Protein AF-A0AAW1FVT4-F1 (afdb_monomer_lite)

pLDDT: mean 78.44, std 21.9, range [33.69, 98.81]

Foldseek 3Di:
DVVVVVVVVVVVVPPPDPPDPPVNVVVVVVVVVVVVVVVVVVVVCDDDDDDDDDDDDDDDDDDPVVVVVVVVVVVVVVVVVVVVVVVVVVVVVVVVVVVVVVVVVVVVVVVVVVVVVVVVVVVVVVVVVVVVVVVVVVVVVVVVVVVVVVVPPDPPDDDDDDDDDDDDD

Sequence (169 aa):
MEETVRTLLQNQDSLEGPKVDPLDLMKAYKDKLLEEMWKQQDSLEGPTATAEMPASPEAGGGSDENSKDSNPLLERLRALEAENSALSMENDNQRKQYEHCLDEVANQVVQALLTQKDLKEECVKLRTRVFDLEQQNRILSVLFQQRVKMSTVPVSQVGTHGTMDANMH

Organism: Zoarces viviparus (NCBI:txid48416)

Secondary structure (DSSP, 8-state):
-HHHHHHHHHTTTT-------HHHHHHHHHHHHHHHHHHHHHTT-------------------SHHHHHHHHHHHHHHHHHHHHHHHHHHHHHHHHHHHHHHHHHHHHHHHHHHHHHHHHHHHHHHHHHHHHHHHHHHHHHHHHHHHHHHHTS----------------

InterPro domains:
  IPR026163 Nck-associated protein 5-like [PTHR21740] (1-160)

Structure (mmCIF, N/CA/C/O backbone):
data_AF-A0AAW1FVT4-F1
#
_entry.id   AF-A0AAW1FVT4-F1
#
loop_
_atom_site.group_PDB
_atom_site.id
_atom_site.type_symbol
_atom_site.label_atom_id
_atom_site.label_alt_id
_atom_site.label_comp_id
_atom_site.label_asym_id
_atom_site.label_entity_id
_atom_site.label_seq_id
_atom_site.pdbx_PDB_ins_code
_atom_site.Cartn_x
_atom_site.Cartn_y
_atom_site.Cartn_z
_atom_site.occupancy
_atom_site.B_iso_or_equiv
_atom_site.auth_seq_id
_atom_site.auth_comp_id
_atom_site.auth_asym_id
_atom_site.auth_atom_id
_atom_site.pdbx_PDB_model_num
ATOM 1 N N . MET A 1 1 ? -5.230 2.908 -21.051 1.00 60.31 1 MET A N 1
ATOM 2 C CA . MET A 1 1 ? -4.747 1.644 -20.450 1.00 60.31 1 MET A CA 1
ATOM 3 C C . MET A 1 1 ? -5.748 0.517 -20.678 1.00 60.31 1 MET A C 1
ATOM 5 O O . MET A 1 1 ? -5.362 -0.505 -21.223 1.00 60.31 1 MET A O 1
ATOM 9 N N . GLU A 1 2 ? -7.034 0.716 -20.370 1.00 74.44 2 GLU A N 1
ATOM 10 C CA . GLU A 1 2 ? -8.073 -0.309 -20.578 1.00 74.44 2 GLU A CA 1
ATOM 11 C C . GLU A 1 2 ? -8.301 -0.699 -22.047 1.00 74.44 2 GLU A C 1
ATOM 13 O O . GLU A 1 2 ? -8.483 -1.877 -22.339 1.00 74.44 2 GLU A O 1
ATOM 18 N N . GLU A 1 3 ? -8.245 0.251 -22.987 1.00 76.25 3 GLU A N 1
ATOM 19 C CA . GLU A 1 3 ? -8.390 -0.055 -24.421 1.00 76.25 3 GLU A CA 1
ATOM 20 C C . GLU A 1 3 ? -7.237 -0.903 -24.963 1.00 76.25 3 GLU A C 1
ATOM 22 O O . GLU A 1 3 ? -7.471 -1.855 -25.699 1.00 76.25 3 GLU A O 1
ATOM 27 N N . THR A 1 4 ? -6.000 -0.628 -24.543 1.00 81.44 4 THR A N 1
ATOM 28 C CA . THR A 1 4 ? -4.817 -1.405 -24.945 1.00 81.44 4 THR A CA 1
ATOM 29 C C . THR A 1 4 ? -4.920 -2.858 -24.482 1.00 81.44 4 THR A C 1
ATOM 31 O O . THR A 1 4 ? -4.624 -3.773 -25.246 1.00 81.44 4 THR A O 1
ATOM 34 N N . VAL A 1 5 ? -5.396 -3.077 -23.251 1.00 77.50 5 VAL A N 1
ATOM 35 C CA . VAL A 1 5 ? -5.628 -4.420 -22.695 1.00 77.50 5 VAL A CA 1
ATOM 36 C C . VAL A 1 5 ? -6.742 -5.141 -23.455 1.00 77.50 5 VAL A C 1
ATOM 38 O O . VAL A 1 5 ? -6.604 -6.322 -23.765 1.00 77.50 5 VAL A O 1
ATOM 41 N N . ARG A 1 6 ? -7.816 -4.431 -23.824 1.00 84.00 6 ARG A N 1
ATOM 42 C CA . ARG A 1 6 ? -8.930 -4.995 -24.600 1.00 84.00 6 ARG A CA 1
ATOM 43 C C . ARG A 1 6 ? -8.472 -5.483 -25.979 1.00 84.00 6 ARG A C 1
ATOM 45 O O . ARG A 1 6 ? -8.795 -6.602 -26.361 1.00 84.00 6 ARG A O 1
ATOM 52 N N . THR A 1 7 ? -7.655 -4.692 -26.672 1.00 81.06 7 THR A N 1
ATOM 53 C CA . THR A 1 7 ? -7.083 -5.057 -27.978 1.00 81.06 7 THR A CA 1
ATOM 54 C C . THR A 1 7 ? -6.121 -6.244 -27.877 1.00 81.06 7 THR A C 1
ATOM 56 O O . THR A 1 7 ? -6.143 -7.128 -28.728 1.00 81.06 7 THR A O 1
ATOM 59 N N . LEU A 1 8 ? -5.298 -6.311 -26.825 1.00 76.81 8 LEU A N 1
ATOM 60 C CA . LEU A 1 8 ? -4.371 -7.429 -26.603 1.00 76.81 8 LEU A CA 1
ATOM 61 C C . LEU A 1 8 ? -5.091 -8.750 -26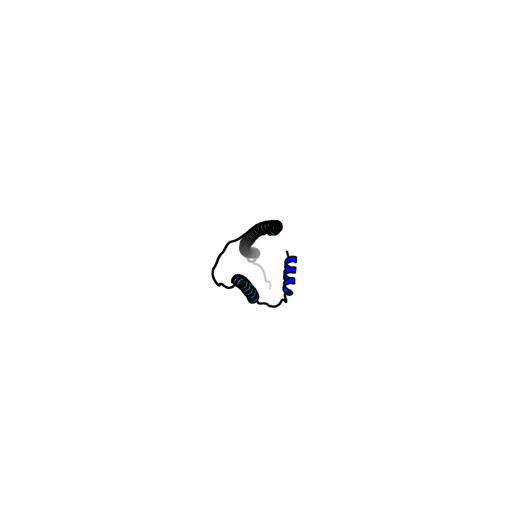.299 1.00 76.81 8 LEU A C 1
ATOM 63 O O . LEU A 1 8 ? -4.656 -9.796 -26.774 1.00 76.81 8 LEU A O 1
ATOM 67 N N . LEU A 1 9 ? -6.190 -8.704 -25.541 1.00 75.06 9 LEU A N 1
ATOM 68 C CA . LEU A 1 9 ? -7.019 -9.880 -25.266 1.00 75.06 9 LEU A CA 1
ATOM 69 C C . LEU A 1 9 ? -7.763 -10.343 -26.523 1.00 75.06 9 LEU A C 1
ATOM 71 O O . LEU A 1 9 ? -7.741 -11.525 -26.844 1.00 75.06 9 LEU A O 1
ATOM 75 N N . GLN A 1 10 ? -8.332 -9.410 -27.289 1.00 74.31 10 GLN A N 1
ATOM 76 C CA . GLN A 1 10 ? -9.084 -9.726 -28.506 1.00 74.31 10 GLN A CA 1
ATOM 77 C C . GLN A 1 10 ? -8.206 -10.285 -29.641 1.00 74.31 10 GLN A C 1
ATOM 79 O O . GLN A 1 10 ? -8.680 -11.067 -30.461 1.00 74.31 10 GLN A O 1
ATOM 84 N N . ASN A 1 11 ? -6.918 -9.930 -29.671 1.00 63.19 11 ASN A N 1
ATOM 85 C CA . ASN A 1 11 ? -5.946 -10.493 -30.614 1.00 63.19 11 ASN A CA 1
ATOM 86 C C . ASN A 1 11 ? -5.411 -11.875 -30.194 1.00 63.19 11 ASN A C 1
ATOM 88 O O . ASN A 1 11 ? -4.793 -12.555 -31.012 1.00 63.19 11 ASN A O 1
ATOM 92 N N . GLN A 1 12 ? -5.626 -12.295 -28.944 1.00 60.69 12 GLN A N 1
ATOM 93 C CA . GLN A 1 12 ? -5.149 -13.583 -28.433 1.00 60.69 12 GLN A CA 1
ATOM 94 C C . GLN A 1 12 ? -6.041 -14.751 -28.878 1.00 60.69 12 GLN A C 1
ATOM 96 O O . GLN A 1 12 ? -5.543 -15.851 -29.103 1.00 60.69 12 GLN A O 1
ATOM 101 N N . ASP A 1 13 ? -7.334 -14.490 -29.088 1.00 54.62 13 ASP A N 1
ATOM 102 C CA . ASP A 1 13 ? -8.320 -15.502 -29.488 1.00 54.62 13 ASP A CA 1
ATOM 103 C C . ASP A 1 13 ? -8.229 -15.912 -30.973 1.00 54.62 13 ASP A C 1
ATOM 105 O O . ASP A 1 13 ? -8.875 -16.871 -31.384 1.00 54.62 13 ASP A O 1
ATOM 109 N N . SER A 1 14 ? -7.426 -15.218 -31.793 1.00 53.34 14 SER A N 1
ATOM 110 C CA . SER A 1 14 ? -7.361 -15.427 -33.254 1.00 53.34 14 SER A CA 1
ATOM 111 C C . SER A 1 14 ? -6.071 -16.106 -33.748 1.00 53.34 14 SER A C 1
ATOM 113 O O . SER A 1 14 ? -5.864 -16.262 -34.952 1.00 53.34 14 SER A O 1
ATOM 115 N N . LEU A 1 15 ? -5.172 -16.528 -32.850 1.00 55.19 15 LEU A N 1
ATOM 116 C CA . LEU A 1 15 ? -3.929 -17.217 -33.225 1.00 55.19 15 LEU A CA 1
ATOM 117 C C . LEU A 1 15 ? -4.140 -18.726 -33.402 1.00 55.19 15 LEU A C 1
ATOM 119 O O . LEU A 1 15 ? -3.494 -19.550 -32.760 1.00 55.19 15 LEU A O 1
ATOM 123 N N . GLU A 1 16 ? -4.999 -19.098 -34.348 1.00 50.94 16 GLU A N 1
ATOM 124 C CA . GLU A 1 16 ? -5.028 -20.452 -34.908 1.00 50.94 16 GLU A CA 1
ATOM 125 C C . GLU A 1 16 ? -3.970 -20.560 -36.022 1.00 50.94 16 GLU A C 1
ATOM 127 O O . GLU A 1 16 ? -4.246 -20.791 -37.196 1.00 50.94 16 GLU A O 1
ATOM 132 N N . GLY A 1 17 ? -2.715 -20.297 -35.644 1.00 58.06 17 GLY A N 1
ATOM 133 C CA . GLY A 1 17 ? -1.544 -20.638 -36.446 1.00 58.06 17 GLY A CA 1
ATOM 134 C C . GLY A 1 17 ? -1.201 -22.123 -36.281 1.00 58.06 17 GLY A C 1
ATOM 135 O O . GLY A 1 17 ? -1.683 -22.763 -35.342 1.00 58.06 17 GLY A O 1
ATOM 136 N N . PRO A 1 18 ? -0.362 -22.706 -37.158 1.00 57.62 18 PRO A N 1
ATOM 137 C CA . PRO A 1 18 ? 0.108 -24.074 -36.974 1.00 57.62 18 PRO A CA 1
ATOM 138 C C . PRO A 1 18 ? 0.681 -24.219 -35.559 1.00 57.62 18 PRO A C 1
ATOM 140 O O . PRO A 1 18 ? 1.570 -23.453 -35.185 1.00 57.62 18 PRO A O 1
ATOM 143 N N . LYS A 1 19 ? 0.162 -25.169 -34.765 1.00 60.84 19 LYS A N 1
ATOM 144 C CA . LYS A 1 19 ? 0.701 -25.539 -33.445 1.00 60.84 19 LYS A CA 1
ATOM 145 C C . LYS A 1 19 ? 2.094 -26.147 -33.626 1.00 60.84 19 LYS A C 1
ATOM 147 O O . LYS A 1 19 ? 2.258 -27.360 -33.560 1.00 60.84 19 LYS A O 1
ATOM 152 N N . VAL A 1 20 ? 3.083 -25.318 -33.925 1.00 67.19 20 VAL A N 1
ATOM 153 C CA . VAL A 1 20 ? 4.487 -25.707 -33.863 1.00 67.19 20 VAL A CA 1
ATOM 154 C C . VAL A 1 20 ? 4.885 -25.542 -32.408 1.00 67.19 20 VAL A C 1
ATOM 156 O O . VAL A 1 20 ? 4.771 -24.445 -31.857 1.00 67.19 20 VAL A O 1
ATOM 159 N N . ASP A 1 21 ? 5.281 -26.642 -31.773 1.00 79.25 21 ASP A N 1
ATOM 160 C CA . ASP A 1 21 ? 5.823 -26.612 -30.419 1.00 79.25 21 ASP A CA 1
ATOM 161 C C . ASP A 1 21 ? 6.973 -25.583 -30.380 1.00 79.25 21 ASP A C 1
ATOM 163 O O . ASP A 1 21 ? 7.850 -25.625 -31.250 1.00 79.25 21 ASP A O 1
ATOM 167 N N . PRO A 1 22 ? 6.995 -24.623 -29.436 1.00 80.62 22 PRO A N 1
ATOM 168 C CA . PRO A 1 22 ? 8.089 -23.660 -29.323 1.00 80.62 22 PRO A CA 1
ATOM 169 C C . PRO A 1 22 ? 9.482 -24.310 -29.306 1.00 80.62 22 PRO A C 1
ATOM 171 O O . PRO A 1 22 ? 10.446 -23.714 -29.794 1.00 80.62 22 PRO A O 1
ATOM 174 N N . LEU A 1 23 ? 9.587 -25.544 -28.798 1.00 82.38 23 LEU A N 1
ATOM 175 C CA . LEU A 1 23 ? 10.813 -26.340 -28.857 1.00 82.38 23 LEU A CA 1
ATOM 176 C C . LEU A 1 23 ? 11.158 -26.802 -30.280 1.00 82.38 23 LEU A C 1
ATOM 178 O O . LEU A 1 23 ? 12.325 -26.723 -30.663 1.00 82.38 23 LEU A O 1
ATOM 182 N N . ASP A 1 24 ? 10.177 -27.235 -31.072 1.00 87.75 24 ASP A N 1
ATOM 183 C CA . ASP A 1 24 ? 10.379 -27.636 -32.470 1.00 87.75 24 ASP A CA 1
ATOM 184 C C . ASP A 1 24 ? 10.819 -26.451 -33.330 1.00 87.75 24 ASP A C 1
ATOM 186 O O . ASP A 1 24 ? 11.723 -26.580 -34.159 1.00 87.75 24 ASP A O 1
ATOM 190 N N . LEU A 1 25 ? 10.241 -25.271 -33.090 1.00 88.50 25 LEU A N 1
ATOM 191 C CA . LEU A 1 25 ? 10.653 -24.049 -33.773 1.00 88.50 25 LEU A CA 1
ATOM 192 C C . LEU A 1 25 ? 12.101 -23.685 -33.413 1.00 88.50 25 LEU A C 1
ATOM 194 O O . LEU A 1 25 ? 12.918 -23.440 -34.300 1.00 88.50 25 LEU A O 1
ATOM 198 N N . MET A 1 26 ? 12.448 -23.707 -32.123 1.00 89.75 26 MET A N 1
ATOM 199 C CA . MET A 1 26 ? 13.811 -23.437 -31.655 1.00 89.75 26 MET A CA 1
ATOM 200 C C . MET A 1 26 ? 14.822 -24.448 -32.214 1.00 89.75 26 MET A C 1
ATOM 202 O O . MET A 1 26 ? 15.927 -24.071 -32.612 1.00 89.75 26 MET A O 1
ATOM 206 N N . LYS A 1 27 ? 14.432 -25.723 -32.296 1.00 92.81 27 LYS A N 1
ATOM 207 C CA . LYS A 1 27 ? 15.241 -26.782 -32.897 1.00 92.81 27 LYS A CA 1
ATOM 208 C C . LYS A 1 27 ? 15.458 -26.536 -34.390 1.00 92.81 27 LYS A C 1
ATOM 210 O O . LYS A 1 27 ? 16.595 -26.606 -34.840 1.00 92.81 27 LYS A O 1
ATOM 215 N N . ALA A 1 28 ? 14.417 -26.171 -35.136 1.00 93.12 28 ALA A N 1
ATOM 216 C CA . ALA A 1 28 ? 14.530 -25.854 -36.558 1.00 93.12 28 ALA A CA 1
ATOM 217 C C . ALA A 1 28 ? 15.451 -24.649 -36.821 1.00 93.12 28 ALA A C 1
ATOM 219 O O . ALA A 1 28 ? 16.266 -24.685 -37.741 1.00 93.12 28 ALA A O 1
ATOM 220 N N . TYR A 1 29 ? 15.374 -23.602 -35.992 1.00 89.75 29 TYR A N 1
ATOM 221 C CA . TYR A 1 29 ? 16.294 -22.461 -36.079 1.00 89.75 29 TYR A CA 1
ATOM 222 C C . TYR A 1 29 ? 17.746 -22.865 -35.812 1.00 89.75 29 TYR A C 1
ATOM 224 O O . TYR A 1 29 ? 18.643 -22.450 -36.544 1.00 89.75 29 TYR A O 1
ATOM 232 N N . LYS A 1 30 ? 17.978 -23.695 -34.789 1.00 93.44 30 LYS A N 1
ATOM 233 C CA . LYS A 1 30 ? 19.307 -24.221 -34.466 1.00 93.44 30 LYS A CA 1
ATOM 234 C C . LYS A 1 30 ? 19.868 -25.086 -35.598 1.00 93.44 30 LYS A C 1
ATOM 236 O O . LYS A 1 30 ? 21.025 -24.909 -35.967 1.00 93.44 30 LYS A O 1
ATOM 241 N N . ASP A 1 31 ? 19.060 -25.992 -36.143 1.00 91.81 31 ASP A N 1
ATOM 242 C CA . ASP A 1 31 ? 19.463 -26.897 -37.222 1.00 91.81 31 ASP A CA 1
ATOM 243 C C . ASP A 1 31 ? 19.794 -26.098 -38.497 1.00 91.81 31 ASP A C 1
ATOM 245 O O . ASP A 1 31 ? 20.834 -26.319 -39.112 1.00 91.81 31 ASP A O 1
ATOM 249 N N . LYS A 1 32 ? 18.994 -25.073 -38.823 1.00 93.44 32 LYS A N 1
ATOM 250 C CA . LYS A 1 32 ? 19.257 -24.172 -39.956 1.00 93.44 32 LYS A CA 1
ATOM 251 C C . LYS A 1 32 ? 20.536 -23.347 -39.780 1.00 93.44 32 LYS A C 1
ATOM 253 O O . LYS A 1 32 ? 21.267 -23.144 -40.745 1.00 93.44 32 LYS A O 1
ATOM 258 N N . LEU A 1 33 ? 20.821 -22.886 -38.560 1.00 90.62 33 LEU A N 1
ATOM 259 C CA . LEU A 1 33 ? 22.059 -22.167 -38.245 1.00 90.62 33 LEU A CA 1
ATOM 260 C C . LEU A 1 33 ? 23.290 -23.078 -38.376 1.00 90.62 33 LEU A C 1
ATOM 262 O O . LEU A 1 33 ? 24.312 -22.661 -38.916 1.00 90.62 33 LEU A O 1
ATOM 266 N N . LEU A 1 34 ? 23.183 -24.326 -37.912 1.00 90.81 34 LEU A N 1
ATOM 267 C CA . LEU A 1 34 ? 24.223 -25.342 -38.081 1.00 90.81 34 LEU A CA 1
ATOM 268 C C . LEU A 1 34 ? 24.476 -25.632 -39.561 1.00 90.81 34 LEU A C 1
ATOM 270 O O . LEU A 1 34 ? 25.627 -25.694 -39.975 1.00 90.81 34 LEU A O 1
ATOM 274 N N . GLU A 1 35 ? 23.425 -25.767 -40.361 1.00 90.00 35 GLU A N 1
ATOM 2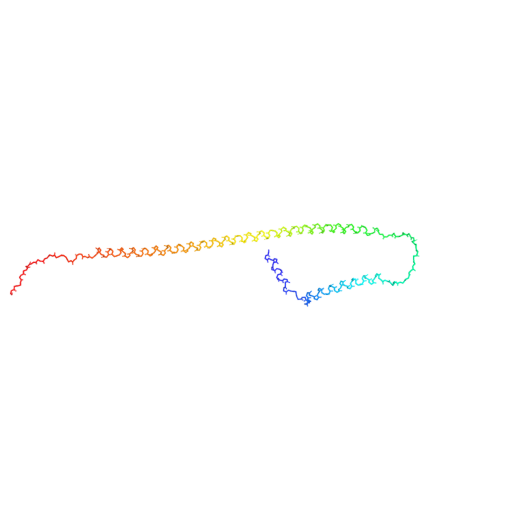75 C CA . GLU A 1 35 ? 23.552 -26.045 -41.790 1.00 90.00 35 GLU A CA 1
ATOM 276 C C . GLU A 1 35 ? 24.199 -24.883 -42.557 1.00 90.00 35 GLU A C 1
ATOM 278 O O . GLU A 1 35 ? 25.054 -25.110 -43.412 1.00 90.00 35 GLU A O 1
ATOM 283 N N . GLU A 1 36 ? 23.892 -23.634 -42.195 1.00 87.62 36 GLU A N 1
ATOM 284 C CA . GLU A 1 36 ? 24.587 -22.454 -42.728 1.00 87.62 36 GLU A CA 1
ATOM 285 C C . GLU A 1 36 ? 26.075 -22.437 -42.345 1.00 87.62 36 GLU A C 1
ATOM 287 O O . GLU A 1 36 ? 26.921 -22.156 -43.194 1.00 87.62 36 GLU A O 1
ATOM 292 N N . MET A 1 37 ? 26.416 -22.786 -41.098 1.00 81.00 37 MET A N 1
ATOM 293 C CA . MET A 1 37 ? 27.812 -22.885 -40.654 1.00 81.00 37 MET A CA 1
ATOM 294 C C . MET A 1 37 ? 28.583 -23.981 -41.397 1.00 81.00 37 MET A C 1
ATOM 296 O O . MET A 1 37 ? 29.697 -23.743 -41.860 1.00 81.00 37 MET A O 1
ATOM 300 N N . TRP A 1 38 ? 27.987 -25.166 -41.549 1.00 80.81 38 TRP A N 1
ATOM 301 C CA . TRP A 1 38 ? 28.582 -26.272 -42.302 1.00 80.81 38 TRP A CA 1
ATOM 302 C C . TRP A 1 38 ? 28.789 -25.904 -43.770 1.00 80.81 38 TRP A C 1
ATOM 304 O O . TRP A 1 38 ? 29.836 -26.195 -44.340 1.00 80.81 38 TRP A O 1
ATOM 314 N N . LYS A 1 39 ? 27.833 -25.190 -44.368 1.00 82.38 39 LYS A N 1
ATOM 315 C CA . LYS A 1 39 ? 27.920 -24.725 -45.754 1.00 82.38 39 LYS A CA 1
ATOM 316 C C . LYS A 1 39 ? 29.008 -23.667 -45.959 1.00 82.38 39 LYS A C 1
ATOM 318 O O . LYS A 1 39 ? 29.639 -23.653 -47.011 1.00 82.38 39 LYS A O 1
ATOM 323 N N . GLN A 1 40 ? 29.257 -22.805 -44.970 1.00 74.88 40 GLN A N 1
ATOM 324 C CA . GLN A 1 40 ? 30.385 -21.865 -45.003 1.00 74.88 40 GLN A CA 1
ATOM 325 C C . GLN A 1 40 ? 31.736 -22.573 -44.861 1.00 74.88 40 GLN A C 1
ATOM 327 O O . GLN A 1 40 ? 32.699 -22.163 -45.505 1.00 74.88 40 GLN A O 1
ATOM 332 N N . GLN A 1 41 ? 31.803 -23.637 -44.057 1.00 66.31 41 GLN A N 1
ATOM 333 C CA . GLN A 1 41 ? 33.021 -24.424 -43.876 1.00 66.31 41 GLN A CA 1
ATOM 334 C C . GLN A 1 41 ? 33.369 -25.233 -45.137 1.00 66.31 41 GLN A C 1
ATOM 336 O O . GLN A 1 41 ? 34.501 -25.173 -45.609 1.00 66.31 41 GLN A O 1
ATOM 341 N N . ASP A 1 42 ? 32.383 -25.896 -45.742 1.00 58.66 42 ASP A N 1
ATOM 342 C CA . ASP A 1 42 ? 32.566 -26.700 -46.960 1.00 58.66 42 ASP A CA 1
ATOM 343 C C . ASP A 1 42 ? 32.815 -25.818 -48.203 1.00 58.66 42 ASP A C 1
ATOM 345 O O . ASP A 1 42 ? 33.553 -26.183 -49.114 1.00 58.66 42 ASP A O 1
ATOM 349 N N . SER A 1 43 ? 32.282 -24.587 -48.217 1.00 62.47 43 SER A N 1
ATOM 350 C CA . SER A 1 43 ? 32.584 -23.598 -49.264 1.00 62.47 43 SER A CA 1
ATOM 351 C C . SER A 1 43 ? 34.009 -23.023 -49.178 1.00 62.47 43 SER A C 1
ATOM 353 O O . SER A 1 43 ? 34.417 -22.328 -50.113 1.00 62.47 43 SER A O 1
ATOM 355 N N . LEU A 1 44 ? 34.754 -23.281 -48.092 1.00 57.19 44 LEU A N 1
ATOM 356 C CA . LEU A 1 44 ? 36.138 -22.828 -47.897 1.00 57.19 44 LEU A CA 1
ATOM 357 C C . LEU A 1 44 ? 37.178 -23.965 -48.000 1.00 57.19 44 LEU A C 1
ATOM 359 O O . LEU A 1 44 ? 38.363 -23.676 -48.155 1.00 57.19 44 LEU A O 1
ATOM 363 N N . GLU A 1 45 ? 36.761 -25.236 -47.987 1.00 51.03 45 GLU A N 1
ATOM 364 C CA . GLU A 1 45 ? 37.633 -26.410 -48.172 1.00 51.03 45 GLU A CA 1
ATOM 365 C C . GLU A 1 45 ? 37.451 -27.045 -49.567 1.00 51.03 45 GLU A C 1
ATOM 367 O O . GLU A 1 45 ? 37.027 -28.185 -49.733 1.00 51.03 45 GLU A O 1
ATOM 372 N N . GLY A 1 46 ? 37.841 -26.303 -50.611 1.00 41.00 46 GLY A N 1
ATOM 373 C CA . GLY A 1 46 ? 38.250 -26.908 -51.888 1.00 41.00 46 GLY A CA 1
ATOM 374 C C . GLY A 1 46 ? 39.562 -27.703 -51.719 1.00 41.00 46 GLY A C 1
ATOM 375 O O . GLY A 1 46 ? 40.361 -27.375 -50.842 1.00 41.00 46 GLY A O 1
ATOM 376 N N . PRO A 1 47 ? 39.807 -28.755 -52.524 1.00 43.03 47 PRO A N 1
ATOM 377 C CA . PRO A 1 47 ? 40.665 -29.881 -52.158 1.00 43.03 47 PRO A CA 1
ATOM 378 C C . PRO A 1 47 ? 42.109 -29.472 -51.855 1.00 43.03 47 PRO A C 1
ATOM 380 O O . PRO A 1 47 ? 42.815 -28.907 -52.690 1.00 43.03 47 PRO A O 1
ATOM 383 N N . THR A 1 48 ? 42.571 -29.848 -50.664 1.00 41.41 48 THR A N 1
ATOM 384 C CA . THR A 1 48 ? 43.980 -29.840 -50.275 1.00 41.41 48 THR A CA 1
ATOM 385 C C . THR A 1 48 ? 44.757 -30.847 -51.122 1.00 41.41 48 THR A C 1
ATOM 387 O O . THR A 1 48 ? 44.828 -32.036 -50.819 1.00 41.41 48 THR A O 1
ATOM 390 N N . ALA A 1 49 ? 45.383 -30.365 -52.193 1.00 40.09 49 ALA A N 1
ATOM 391 C CA . ALA A 1 49 ? 46.424 -31.095 -52.901 1.00 40.09 49 ALA A CA 1
ATOM 392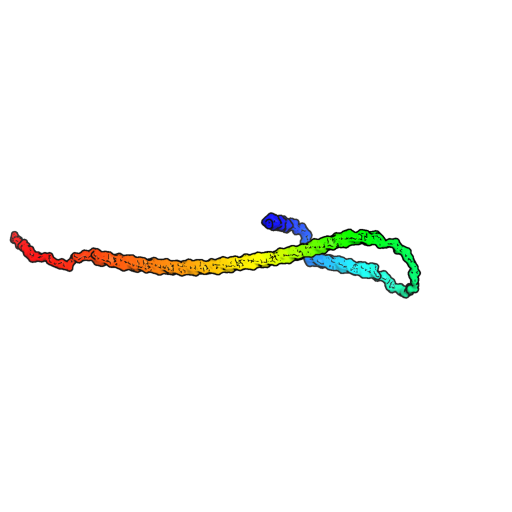 C C . ALA A 1 49 ? 47.556 -30.145 -53.320 1.00 40.09 49 ALA A C 1
ATOM 394 O O . ALA A 1 49 ? 47.408 -29.334 -54.225 1.00 40.09 49 ALA A O 1
ATOM 395 N N . THR A 1 50 ? 48.699 -30.331 -52.649 1.00 35.16 50 THR A N 1
ATOM 396 C CA . THR A 1 50 ? 50.078 -30.105 -53.126 1.00 35.16 50 THR A CA 1
ATOM 397 C C . THR A 1 50 ? 50.511 -28.699 -53.570 1.00 35.16 50 THR A C 1
ATOM 399 O O . THR A 1 50 ? 50.159 -28.228 -54.639 1.00 35.16 50 THR A O 1
ATOM 402 N N . ALA A 1 51 ? 51.388 -28.117 -52.740 1.00 42.81 51 ALA A N 1
ATOM 403 C CA . ALA A 1 51 ? 52.647 -27.443 -53.084 1.00 42.81 51 ALA A CA 1
ATOM 404 C C . ALA A 1 51 ? 52.733 -26.639 -54.402 1.00 42.81 51 ALA A C 1
ATOM 406 O O . ALA A 1 51 ? 52.815 -27.225 -55.473 1.00 42.81 51 ALA A O 1
ATOM 407 N N . GLU A 1 52 ? 52.856 -25.310 -54.272 1.00 33.69 52 GLU A N 1
ATOM 408 C CA . GLU A 1 52 ? 53.954 -24.448 -54.775 1.00 33.69 52 GLU A CA 1
ATOM 409 C C . GLU A 1 52 ? 53.469 -22.990 -54.952 1.00 33.69 52 GLU A C 1
ATOM 411 O O . GLU A 1 52 ? 52.462 -22.715 -55.596 1.00 33.69 52 GLU A O 1
ATOM 416 N N . MET A 1 53 ? 54.201 -22.034 -54.364 1.00 41.16 53 MET A N 1
ATOM 417 C CA . MET A 1 53 ? 54.146 -20.613 -54.745 1.00 41.16 53 MET A CA 1
ATOM 418 C C . MET A 1 53 ? 54.781 -20.443 -56.136 1.00 41.16 53 MET A C 1
ATOM 420 O O . MET A 1 53 ? 55.804 -21.079 -56.395 1.00 41.16 53 MET A O 1
ATOM 424 N N . PRO A 1 54 ? 54.293 -19.513 -56.981 1.00 41.47 54 PRO A N 1
ATOM 425 C CA . PRO A 1 54 ? 55.021 -18.240 -57.070 1.00 41.47 54 PRO A CA 1
ATOM 426 C C . PRO A 1 54 ? 54.175 -16.976 -57.349 1.00 41.47 54 PRO A C 1
ATOM 428 O O . PRO A 1 54 ? 53.176 -17.002 -58.053 1.00 41.47 54 PRO A O 1
ATOM 431 N N . ALA A 1 55 ? 54.687 -15.870 -56.796 1.00 39.91 55 ALA A N 1
ATOM 432 C CA . ALA A 1 55 ? 54.715 -14.479 -57.277 1.00 39.91 55 ALA A CA 1
ATOM 433 C C . ALA A 1 55 ? 53.481 -13.824 -57.952 1.00 39.91 55 ALA A C 1
ATOM 435 O O . ALA A 1 55 ? 53.046 -14.200 -59.036 1.00 39.91 55 ALA A O 1
ATOM 436 N N . SER A 1 56 ? 53.047 -12.713 -57.340 1.00 45.09 56 SER A N 1
ATOM 437 C CA . SER A 1 56 ? 52.105 -11.691 -57.836 1.00 45.09 56 SER A CA 1
ATOM 438 C C . SER A 1 56 ? 52.464 -11.103 -59.215 1.00 45.09 56 SER A C 1
ATOM 440 O O . SER A 1 56 ? 53.638 -11.108 -59.595 1.00 45.09 56 SER A O 1
ATOM 442 N N . PRO A 1 57 ? 51.493 -10.480 -59.920 1.00 46.09 57 PRO A N 1
ATOM 443 C CA . PRO A 1 57 ? 51.474 -9.008 -59.912 1.00 46.09 57 PRO A CA 1
ATOM 444 C C . PRO A 1 57 ? 50.079 -8.334 -59.968 1.00 46.09 57 PRO A C 1
ATOM 446 O O . PRO A 1 57 ? 49.152 -8.823 -60.599 1.00 46.09 57 PRO A O 1
ATOM 449 N N . GLU A 1 58 ? 50.030 -7.153 -59.339 1.00 37.78 58 GLU A N 1
ATOM 450 C CA . GLU A 1 58 ? 49.325 -5.917 -59.734 1.00 37.78 58 GLU A CA 1
ATOM 451 C C . GLU A 1 58 ? 47.793 -5.895 -59.960 1.00 37.78 58 GLU A C 1
ATOM 453 O O . GLU A 1 58 ? 47.249 -6.391 -60.938 1.00 37.78 58 GLU A O 1
ATOM 458 N N . ALA A 1 59 ? 47.147 -5.127 -59.073 1.00 48.88 59 ALA A N 1
ATOM 459 C CA . ALA A 1 59 ? 46.178 -4.061 -59.358 1.00 48.88 59 ALA A CA 1
ATOM 460 C C . ALA A 1 59 ? 45.001 -4.320 -60.329 1.00 48.88 59 ALA A C 1
ATOM 462 O O . ALA A 1 59 ? 45.072 -4.088 -61.533 1.00 48.88 59 ALA A O 1
ATOM 463 N N . GLY A 1 60 ? 43.833 -4.564 -59.732 1.00 36.50 60 GLY A N 1
ATOM 464 C CA . GLY A 1 60 ? 42.526 -4.103 -60.215 1.00 36.50 60 GLY A CA 1
ATOM 465 C C . GLY A 1 60 ? 41.645 -3.926 -58.976 1.00 36.50 60 GLY A C 1
ATOM 466 O O . GLY A 1 60 ? 41.382 -4.889 -58.273 1.00 36.50 60 GLY A O 1
ATOM 467 N N . GLY A 1 61 ? 41.312 -2.718 -58.523 1.00 47.06 61 GLY A N 1
ATOM 468 C CA . GLY A 1 61 ? 40.576 -1.729 -59.302 1.00 47.06 61 GLY A CA 1
ATOM 469 C C . GLY A 1 61 ? 39.088 -2.069 -59.235 1.00 47.06 61 GLY A C 1
ATOM 470 O O . GLY A 1 61 ? 38.520 -2.500 -60.229 1.00 47.06 61 GLY A O 1
ATOM 471 N N . GLY A 1 62 ? 38.485 -1.949 -58.047 1.00 45.22 62 GLY A N 1
ATOM 472 C CA . GLY A 1 62 ? 37.066 -2.250 -57.848 1.00 45.22 62 GLY A CA 1
ATOM 473 C C . GLY A 1 62 ? 36.659 -2.350 -56.381 1.00 45.22 62 GLY A C 1
ATOM 474 O O . GLY A 1 62 ? 36.230 -3.408 -55.941 1.00 45.22 62 GLY A O 1
ATOM 475 N N . SER A 1 63 ? 36.824 -1.281 -55.598 1.00 48.44 63 SER A N 1
ATOM 476 C CA . SER A 1 63 ? 36.146 -1.172 -54.296 1.00 48.44 63 SER A CA 1
ATOM 477 C C . SER A 1 63 ? 35.980 0.286 -53.845 1.00 48.44 63 SER A C 1
ATOM 479 O O . SER A 1 63 ? 36.199 0.597 -52.677 1.00 48.44 63 SER A O 1
ATOM 481 N N . ASP A 1 64 ? 35.579 1.187 -54.746 1.00 48.53 64 ASP A N 1
ATOM 482 C CA . ASP A 1 64 ? 35.142 2.544 -54.359 1.00 48.53 64 ASP A CA 1
ATOM 483 C C . ASP A 1 64 ? 33.608 2.685 -54.291 1.00 48.53 64 ASP A C 1
ATOM 485 O O . ASP A 1 64 ? 33.096 3.667 -53.750 1.00 48.53 64 ASP A O 1
ATOM 489 N N . GLU A 1 65 ? 32.858 1.674 -54.741 1.00 52.19 65 GLU A N 1
ATOM 490 C CA . GLU A 1 65 ? 31.394 1.616 -54.600 1.00 52.19 65 GLU A CA 1
ATOM 491 C C . GLU A 1 65 ? 30.968 1.277 -53.151 1.00 52.19 65 GLU A C 1
ATOM 493 O O . GLU A 1 65 ? 30.081 1.911 -52.586 1.00 52.19 65 GLU A O 1
ATOM 498 N N . ASN A 1 66 ? 31.660 0.333 -52.493 1.00 53.84 66 ASN A N 1
ATOM 499 C CA . ASN A 1 66 ? 31.310 -0.163 -51.149 1.00 53.84 66 ASN A CA 1
ATOM 500 C C . ASN A 1 66 ? 31.550 0.870 -50.020 1.00 53.84 66 ASN A C 1
ATOM 502 O O . ASN A 1 66 ? 30.974 0.792 -48.933 1.00 53.84 66 ASN A O 1
ATOM 506 N N . SER A 1 67 ? 32.405 1.867 -50.262 1.00 56.22 67 SER A N 1
ATOM 507 C CA . SER A 1 67 ? 32.739 2.917 -49.287 1.00 56.22 67 SER A CA 1
ATOM 508 C C . SER A 1 67 ? 31.655 4.003 -49.201 1.00 56.22 67 SER A C 1
ATOM 510 O O . SER A 1 67 ? 31.410 4.579 -48.143 1.00 56.22 67 SER A O 1
ATOM 512 N N . LYS A 1 68 ? 30.938 4.276 -50.299 1.00 61.59 68 LYS A N 1
ATOM 513 C CA . LYS A 1 68 ? 29.865 5.284 -50.311 1.00 61.59 68 LYS A CA 1
ATOM 514 C C . LYS A 1 68 ? 28.556 4.759 -49.728 1.00 61.59 68 LYS A C 1
ATOM 516 O O . LYS A 1 68 ? 27.916 5.507 -48.998 1.00 61.59 68 LYS A O 1
ATOM 521 N N . ASP A 1 69 ? 28.220 3.490 -49.959 1.00 61.91 69 ASP A N 1
ATOM 522 C CA . ASP A 1 69 ? 27.006 2.860 -49.412 1.00 61.91 69 ASP A CA 1
ATOM 523 C C . ASP A 1 69 ? 27.147 2.436 -47.939 1.00 61.91 69 ASP A C 1
ATOM 525 O O . ASP A 1 69 ? 26.157 2.366 -47.207 1.00 61.91 69 ASP A O 1
ATOM 529 N N . SER A 1 70 ? 28.373 2.223 -47.451 1.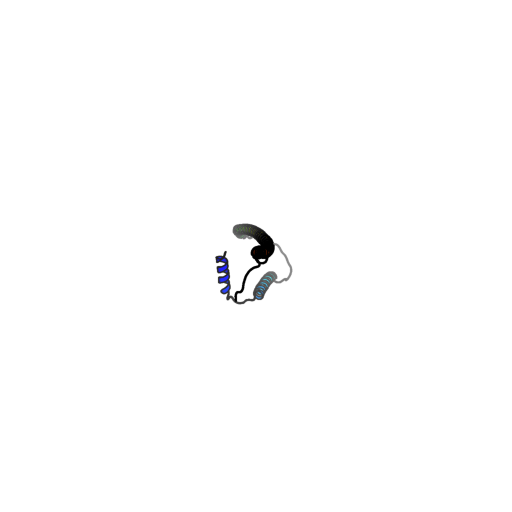00 70.69 70 SER A N 1
ATOM 530 C CA . SER A 1 70 ? 28.625 1.963 -46.026 1.00 70.69 70 SER A CA 1
ATOM 531 C C . SER A 1 70 ? 28.407 3.199 -45.149 1.00 70.69 70 SER A C 1
ATOM 533 O O . SER A 1 70 ? 27.943 3.065 -44.021 1.00 70.69 70 SER A O 1
ATOM 535 N N . ASN A 1 71 ? 28.641 4.409 -45.661 1.00 81.62 71 ASN A N 1
ATOM 536 C CA . ASN A 1 71 ? 28.428 5.651 -44.911 1.00 81.62 71 ASN A CA 1
ATOM 537 C C . ASN A 1 71 ? 26.973 5.871 -44.420 1.00 81.62 71 ASN A C 1
ATOM 539 O O . ASN A 1 71 ? 26.798 6.075 -43.216 1.00 81.62 71 ASN A O 1
ATOM 543 N N . PRO A 1 72 ? 25.916 5.791 -45.258 1.00 90.81 72 PRO A N 1
ATOM 544 C CA . PRO A 1 72 ? 24.534 5.952 -44.793 1.00 90.81 72 PRO A CA 1
ATOM 545 C C . PRO A 1 72 ? 24.068 4.796 -43.893 1.00 90.81 72 PRO A C 1
ATOM 547 O O . PRO A 1 72 ? 23.253 5.003 -42.993 1.00 90.81 72 PRO A O 1
ATOM 550 N N . LEU A 1 73 ? 24.594 3.581 -44.091 1.00 94.19 73 LEU A N 1
ATOM 551 C CA . LEU A 1 73 ? 24.318 2.444 -43.207 1.00 94.19 73 LEU A CA 1
ATOM 552 C C . LEU A 1 73 ? 24.942 2.638 -41.820 1.00 94.19 73 LEU A C 1
ATOM 554 O O . LEU A 1 73 ? 24.283 2.360 -40.821 1.00 94.19 73 LEU A O 1
ATOM 558 N N . LEU A 1 74 ? 26.170 3.159 -41.746 1.00 94.69 74 LEU A N 1
ATOM 559 C CA . LEU A 1 74 ? 26.828 3.505 -40.484 1.00 94.69 74 LEU A CA 1
ATOM 560 C C . LEU A 1 74 ? 26.109 4.648 -39.758 1.00 94.69 74 LEU A C 1
ATOM 562 O O . LEU A 1 74 ? 25.980 4.612 -38.536 1.00 94.69 74 LEU A O 1
ATOM 566 N N . GLU A 1 75 ? 25.609 5.646 -40.488 1.00 94.00 75 GLU A N 1
ATOM 567 C CA . GLU A 1 75 ? 24.817 6.731 -39.902 1.00 94.00 75 GLU A CA 1
ATOM 568 C C . GLU A 1 75 ? 23.481 6.221 -39.346 1.00 94.00 75 GLU A C 1
ATOM 570 O O . GLU A 1 75 ? 23.120 6.540 -38.211 1.00 94.00 75 GLU A O 1
ATOM 575 N N . ARG A 1 76 ? 22.787 5.350 -40.089 1.00 96.38 76 ARG A N 1
ATOM 576 C CA . ARG A 1 76 ? 21.573 4.683 -39.607 1.00 96.38 76 ARG A CA 1
ATOM 577 C C . ARG A 1 76 ? 21.847 3.789 -38.398 1.00 96.38 76 ARG A C 1
ATOM 579 O O . ARG A 1 76 ? 21.050 3.796 -37.466 1.00 96.38 76 ARG A O 1
ATOM 586 N N . LEU A 1 77 ? 22.949 3.039 -38.399 1.00 96.44 77 LEU A N 1
ATOM 587 C CA . LEU A 1 77 ? 23.354 2.214 -37.260 1.00 96.44 77 LEU A CA 1
ATOM 588 C C . LEU A 1 77 ? 23.574 3.084 -36.020 1.00 96.44 77 LEU A C 1
ATOM 590 O O . LEU A 1 77 ? 22.990 2.804 -34.981 1.00 96.44 77 LEU A O 1
ATOM 594 N N . ARG A 1 78 ? 24.314 4.190 -36.152 1.00 96.62 78 ARG A N 1
ATOM 595 C CA . ARG A 1 78 ? 24.538 5.144 -35.057 1.00 96.62 78 ARG A CA 1
ATOM 596 C C . ARG A 1 78 ? 23.228 5.742 -34.534 1.00 96.62 78 ARG A C 1
ATOM 598 O O . ARG A 1 78 ? 23.074 5.911 -33.328 1.00 96.62 78 ARG A O 1
ATOM 605 N N . ALA A 1 79 ? 22.285 6.063 -35.422 1.00 96.81 79 ALA A N 1
ATOM 606 C CA . ALA A 1 79 ? 20.967 6.557 -35.028 1.00 96.81 79 ALA A CA 1
ATOM 607 C C . ALA A 1 79 ? 20.177 5.501 -34.238 1.00 96.81 79 ALA A C 1
ATOM 609 O O . ALA A 1 79 ? 19.624 5.816 -33.186 1.00 96.81 79 ALA A O 1
ATOM 610 N N . LEU A 1 80 ? 20.183 4.245 -34.698 1.00 97.88 80 LEU A N 1
ATOM 611 C CA . LEU A 1 80 ? 19.537 3.130 -34.002 1.00 97.88 80 LEU A CA 1
ATOM 612 C C . LEU A 1 80 ? 20.206 2.813 -32.657 1.00 97.88 80 LEU A C 1
ATOM 614 O O . LEU A 1 80 ? 19.512 2.517 -31.692 1.00 97.88 80 LEU A O 1
ATOM 618 N N . GLU A 1 81 ? 21.534 2.895 -32.561 1.00 97.75 81 GLU A N 1
ATOM 619 C CA . GLU A 1 81 ? 22.269 2.736 -31.299 1.00 97.75 81 GLU A CA 1
ATOM 620 C C . GLU A 1 81 ? 21.900 3.833 -30.292 1.00 97.75 81 GLU A C 1
ATOM 622 O O . GLU A 1 81 ? 21.675 3.546 -29.114 1.00 97.75 81 GLU A O 1
ATOM 627 N N . ALA A 1 82 ? 21.780 5.083 -30.751 1.00 97.94 82 ALA A N 1
ATOM 628 C CA . ALA A 1 82 ? 21.342 6.197 -29.916 1.00 97.94 82 ALA A CA 1
ATOM 629 C C . ALA A 1 82 ? 19.885 6.031 -29.453 1.00 97.94 82 ALA A C 1
ATOM 631 O O . ALA A 1 82 ? 19.590 6.253 -28.278 1.00 97.94 82 ALA A O 1
ATOM 632 N N . GLU A 1 83 ? 18.987 5.601 -30.344 1.00 97.88 83 GLU A N 1
ATOM 633 C CA . GLU A 1 83 ? 17.591 5.307 -30.008 1.00 97.88 83 GLU A CA 1
ATOM 634 C C . GLU A 1 83 ? 17.492 4.156 -29.000 1.00 97.88 83 GLU A C 1
ATOM 636 O O . GLU A 1 83 ? 16.795 4.278 -27.997 1.00 97.88 83 GLU A O 1
ATOM 641 N N . ASN A 1 84 ? 18.240 3.069 -29.202 1.00 97.94 84 ASN A N 1
ATOM 642 C CA . ASN A 1 84 ? 18.263 1.933 -28.281 1.00 97.94 84 ASN A CA 1
ATOM 643 C C . ASN A 1 84 ? 18.784 2.346 -26.895 1.00 97.94 84 ASN A C 1
ATOM 645 O O . ASN A 1 84 ? 18.182 2.002 -25.882 1.00 97.94 84 ASN A O 1
ATOM 649 N N . SER A 1 85 ? 19.840 3.164 -26.844 1.00 98.06 85 SER A N 1
ATOM 650 C CA . SER A 1 85 ? 20.354 3.725 -25.590 1.00 98.06 85 SER A CA 1
ATOM 651 C C . SER A 1 85 ? 19.309 4.591 -24.874 1.00 98.06 85 SER A C 1
ATOM 653 O O . SER A 1 85 ? 19.064 4.409 -23.680 1.00 98.06 85 SER A O 1
ATOM 655 N N . ALA A 1 86 ? 18.624 5.477 -25.605 1.00 98.38 86 ALA A N 1
ATOM 656 C CA . ALA A 1 86 ? 17.549 6.298 -25.052 1.00 98.38 86 ALA A CA 1
ATOM 657 C C . ALA A 1 86 ? 16.378 5.444 -24.533 1.00 98.38 86 ALA A C 1
ATOM 659 O O . ALA A 1 86 ? 15.884 5.678 -23.430 1.00 98.38 86 ALA A O 1
ATOM 660 N N . LEU A 1 87 ? 15.975 4.415 -25.286 1.00 98.38 87 LEU A N 1
ATOM 661 C CA . LEU A 1 87 ? 14.943 3.461 -24.875 1.00 98.38 87 LEU A CA 1
ATOM 662 C C . LEU A 1 87 ? 15.363 2.657 -23.641 1.00 98.38 87 LEU A C 1
ATOM 664 O O . LEU A 1 87 ? 14.539 2.435 -22.756 1.00 98.38 87 LEU A O 1
ATOM 668 N N . SER A 1 88 ? 16.631 2.251 -23.544 1.00 98.44 88 SER A N 1
ATOM 669 C CA . SER A 1 88 ? 17.162 1.558 -22.368 1.00 98.44 88 SER A CA 1
ATOM 670 C C . SER A 1 88 ? 17.109 2.453 -21.130 1.00 98.44 88 SER A C 1
ATOM 672 O O . SER A 1 88 ? 16.654 2.011 -20.077 1.00 98.44 88 SER A O 1
ATOM 674 N N . MET A 1 89 ? 17.510 3.723 -21.259 1.00 98.19 89 MET A N 1
ATOM 675 C CA . MET A 1 89 ? 17.425 4.695 -20.166 1.00 98.19 89 MET A CA 1
ATOM 676 C C . MET A 1 89 ? 15.981 4.934 -19.712 1.00 98.19 89 MET A C 1
ATOM 678 O O . MET A 1 89 ? 15.718 4.990 -18.510 1.00 98.19 89 MET A O 1
ATOM 682 N N . GLU A 1 90 ? 15.043 5.058 -20.652 1.00 98.31 90 GLU A N 1
ATOM 683 C CA . GLU A 1 90 ? 13.625 5.233 -20.334 1.00 98.31 90 GLU A CA 1
ATOM 684 C C . GLU A 1 90 ? 13.035 3.974 -19.682 1.00 98.31 90 GLU A C 1
ATOM 686 O O . GLU A 1 90 ? 12.289 4.082 -18.710 1.00 98.31 90 GLU A O 1
ATOM 691 N N . ASN A 1 91 ? 13.417 2.774 -20.135 1.00 98.44 91 ASN A N 1
ATOM 692 C CA . ASN A 1 91 ? 12.991 1.529 -19.496 1.00 98.44 91 ASN A CA 1
ATOM 693 C C . ASN A 1 91 ? 13.482 1.448 -18.044 1.00 98.44 91 ASN A C 1
ATOM 695 O O . ASN A 1 91 ? 12.703 1.119 -17.150 1.00 98.44 91 ASN A O 1
ATOM 699 N N . ASP A 1 92 ? 14.745 1.796 -17.793 1.00 98.38 92 ASP A N 1
ATOM 700 C CA . ASP A 1 92 ? 15.312 1.827 -16.443 1.00 98.38 92 ASP A CA 1
ATOM 701 C C . ASP A 1 92 ? 14.634 2.878 -15.556 1.00 98.38 92 ASP A C 1
ATOM 703 O O . ASP A 1 92 ? 14.396 2.637 -14.370 1.00 98.38 92 ASP A O 1
ATOM 707 N N . ASN A 1 93 ? 14.291 4.040 -16.116 1.00 98.44 93 ASN A N 1
ATOM 708 C CA . ASN A 1 93 ? 13.536 5.075 -15.416 1.00 98.44 93 ASN A CA 1
ATOM 709 C C . ASN A 1 93 ? 12.127 4.588 -15.039 1.00 98.44 93 ASN A C 1
ATOM 711 O O . ASN A 1 93 ? 11.722 4.712 -13.884 1.00 98.44 93 ASN A O 1
ATOM 715 N N . GLN A 1 94 ? 11.412 3.959 -15.973 1.00 98.62 94 GLN A N 1
ATOM 716 C CA . GLN A 1 94 ? 10.090 3.384 -15.718 1.00 98.62 94 GLN A CA 1
ATOM 717 C C . GLN A 1 94 ? 10.144 2.293 -14.651 1.00 98.62 94 GLN A C 1
ATOM 719 O O . GLN A 1 94 ? 9.328 2.302 -13.733 1.00 98.62 94 GLN A O 1
ATOM 724 N N . ARG A 1 95 ? 11.130 1.389 -14.709 1.00 98.62 95 ARG A N 1
ATOM 725 C CA . ARG A 1 95 ? 11.321 0.354 -13.679 1.00 98.62 95 ARG A CA 1
ATOM 726 C C . ARG A 1 95 ? 11.463 0.962 -12.286 1.00 98.62 95 ARG A C 1
ATOM 728 O O . ARG A 1 95 ? 10.770 0.521 -11.375 1.00 98.62 95 ARG A O 1
ATOM 735 N N . LYS A 1 96 ? 12.285 2.006 -12.138 1.00 98.56 96 LYS A N 1
ATOM 736 C CA . LYS A 1 96 ? 12.467 2.716 -10.858 1.00 98.56 96 LYS A CA 1
ATOM 737 C C . LYS A 1 96 ? 11.183 3.391 -10.377 1.00 98.56 96 LYS A C 1
ATOM 739 O O . LYS A 1 96 ? 10.882 3.357 -9.189 1.00 98.56 96 LYS A O 1
ATOM 744 N N . GLN A 1 97 ? 10.415 3.996 -11.283 1.00 98.56 97 GLN A N 1
ATOM 745 C CA . GLN A 1 97 ? 9.127 4.602 -10.935 1.00 98.56 97 GLN A CA 1
ATOM 746 C C . GLN A 1 97 ? 8.102 3.554 -10.496 1.00 98.56 97 GLN A C 1
ATOM 748 O O . GLN A 1 97 ? 7.375 3.784 -9.532 1.00 98.56 97 GLN A O 1
ATOM 753 N N . TYR A 1 98 ? 8.055 2.401 -11.168 1.00 98.62 98 TYR A N 1
ATOM 754 C CA . TYR A 1 98 ? 7.183 1.300 -10.767 1.00 98.62 98 TYR A CA 1
ATOM 755 C C . TYR A 1 98 ? 7.580 0.727 -9.410 1.00 98.62 98 TYR A C 1
ATOM 757 O O . TYR A 1 98 ? 6.701 0.494 -8.590 1.00 98.62 98 TYR A O 1
ATOM 765 N N . GLU A 1 99 ? 8.875 0.557 -9.147 1.00 98.38 99 GLU A N 1
ATOM 766 C CA . GLU A 1 99 ? 9.379 0.134 -7.837 1.00 98.38 99 GLU A CA 1
ATOM 767 C C . GLU A 1 99 ? 8.958 1.119 -6.737 1.00 98.38 99 GLU A C 1
ATOM 769 O O . GLU A 1 99 ? 8.302 0.726 -5.775 1.00 98.38 99 GLU A O 1
ATOM 774 N N . HIS A 1 100 ? 9.194 2.418 -6.942 1.00 98.62 100 HIS A N 1
ATOM 775 C CA . HIS A 1 100 ? 8.786 3.455 -5.993 1.00 98.62 100 HIS A CA 1
ATOM 776 C C . HIS A 1 100 ? 7.267 3.491 -5.770 1.00 98.62 100 HIS A C 1
ATOM 778 O O . HIS A 1 100 ? 6.798 3.601 -4.640 1.00 98.62 100 HIS A O 1
ATOM 784 N N . CYS A 1 101 ? 6.475 3.379 -6.839 1.00 98.62 101 CYS A N 1
ATOM 785 C CA . CYS A 1 101 ? 5.018 3.360 -6.742 1.00 98.62 101 CYS A CA 1
ATOM 786 C C . CYS A 1 101 ? 4.520 2.130 -5.965 1.00 98.62 101 CYS A C 1
ATOM 788 O O . CYS A 1 101 ? 3.604 2.245 -5.150 1.00 98.62 101 CYS A O 1
ATOM 790 N N . LEU A 1 102 ? 5.133 0.961 -6.173 1.00 98.81 102 LEU A N 1
ATOM 791 C CA . LEU A 1 102 ? 4.813 -0.244 -5.408 1.00 98.81 102 LEU A CA 1
ATOM 792 C C . LEU A 1 102 ? 5.131 -0.064 -3.919 1.00 98.81 102 LEU A C 1
ATOM 794 O O . LEU A 1 102 ? 4.301 -0.432 -3.085 1.00 98.81 102 LEU A O 1
ATOM 798 N N . ASP A 1 103 ? 6.264 0.555 -3.586 1.00 98.75 103 ASP A N 1
ATOM 799 C CA . ASP A 1 103 ? 6.633 0.862 -2.201 1.00 98.75 103 ASP A CA 1
ATOM 800 C C . ASP A 1 103 ? 5.652 1.843 -1.546 1.00 98.75 103 ASP A C 1
ATOM 802 O O . ASP A 1 103 ? 5.225 1.646 -0.405 1.00 98.75 103 ASP A O 1
ATOM 806 N N . GLU A 1 104 ? 5.238 2.891 -2.260 1.00 98.69 104 GLU A N 1
ATOM 807 C CA . GLU A 1 104 ? 4.230 3.839 -1.778 1.00 98.69 104 GLU A CA 1
ATOM 808 C C . GLU A 1 104 ? 2.885 3.162 -1.516 1.00 98.69 104 GLU A C 1
ATOM 810 O O . GLU A 1 104 ? 2.285 3.372 -0.458 1.00 98.69 104 GLU A O 1
ATOM 815 N N . VAL A 1 105 ? 2.415 2.327 -2.446 1.00 98.75 105 VAL A N 1
ATOM 816 C CA . VAL A 1 105 ? 1.161 1.580 -2.289 1.00 98.75 105 VAL A CA 1
ATOM 817 C C . VAL A 1 105 ? 1.259 0.620 -1.106 1.00 98.75 105 VAL A C 1
ATOM 819 O O . VAL A 1 105 ? 0.347 0.580 -0.279 1.00 98.75 105 VAL A O 1
ATOM 822 N N . ALA A 1 106 ? 2.367 -0.113 -0.967 1.00 98.75 106 ALA A N 1
ATOM 823 C CA . ALA A 1 106 ? 2.588 -1.002 0.169 1.00 98.75 106 ALA A CA 1
ATOM 824 C C . ALA A 1 106 ? 2.563 -0.231 1.498 1.00 98.75 106 ALA A C 1
ATOM 826 O O . ALA A 1 106 ? 1.870 -0.633 2.436 1.00 98.75 106 ALA A O 1
ATOM 827 N N . ASN A 1 107 ? 3.238 0.918 1.562 1.00 98.62 107 ASN A N 1
ATOM 828 C CA . ASN A 1 107 ? 3.244 1.780 2.741 1.00 98.62 107 ASN A CA 1
ATOM 829 C C . ASN A 1 107 ? 1.843 2.299 3.088 1.00 98.62 107 ASN A C 1
ATOM 831 O O . ASN A 1 107 ? 1.436 2.231 4.250 1.00 98.62 107 ASN A O 1
ATOM 835 N N . GLN A 1 108 ? 1.079 2.768 2.099 1.00 98.81 108 GLN A N 1
ATOM 836 C CA . GLN A 1 108 ? -0.300 3.220 2.304 1.00 98.81 108 GLN A CA 1
ATOM 837 C C . GLN A 1 108 ? -1.195 2.088 2.821 1.00 98.81 108 GLN A C 1
ATOM 839 O O . GLN A 1 108 ? -1.960 2.288 3.766 1.00 98.81 108 GLN A O 1
ATOM 844 N N . VAL A 1 109 ? -1.069 0.884 2.255 1.00 98.81 109 VAL A N 1
ATOM 845 C CA . VAL A 1 109 ? -1.818 -0.297 2.707 1.00 98.81 109 VAL A CA 1
ATOM 846 C C . VAL A 1 109 ? -1.467 -0.639 4.156 1.00 98.81 109 VAL A C 1
ATOM 848 O O . VAL A 1 109 ? -2.369 -0.844 4.968 1.00 98.81 109 VAL A O 1
ATOM 851 N N . VAL A 1 110 ? -0.182 -0.645 4.523 1.00 98.81 110 VAL A N 1
ATOM 852 C CA . VAL A 1 110 ? 0.255 -0.915 5.903 1.00 98.81 110 VAL A CA 1
ATOM 853 C C . VAL A 1 110 ? -0.291 0.135 6.877 1.00 98.81 110 VAL A C 1
ATOM 855 O O . VAL A 1 110 ? -0.843 -0.226 7.918 1.00 98.81 110 VAL A O 1
ATOM 858 N N . GLN A 1 111 ? -0.204 1.424 6.540 1.00 98.81 111 GLN A N 1
ATOM 859 C CA . GLN A 1 111 ? -0.738 2.506 7.376 1.00 98.81 111 GLN A CA 1
ATOM 860 C C . GLN A 1 111 ? -2.257 2.397 7.566 1.00 98.81 111 GLN A C 1
ATOM 862 O O . GLN A 1 111 ? -2.760 2.547 8.686 1.00 98.81 111 GLN A O 1
ATOM 867 N N . ALA A 1 112 ? -2.989 2.092 6.491 1.00 98.75 112 ALA A N 1
ATOM 868 C CA . ALA A 1 112 ? -4.431 1.890 6.539 1.00 98.75 112 ALA A CA 1
ATOM 869 C C . ALA A 1 112 ? -4.806 0.688 7.418 1.00 98.75 112 ALA A C 1
ATOM 871 O O . ALA A 1 112 ? -5.732 0.787 8.224 1.00 98.75 112 ALA A O 1
ATOM 872 N N . LEU A 1 113 ? -4.068 -0.424 7.324 1.00 98.75 113 LEU A N 1
ATOM 873 C CA . LEU A 1 113 ? -4.289 -1.609 8.157 1.00 98.75 113 LEU A CA 1
ATOM 874 C C . LEU A 1 113 ? -4.019 -1.337 9.641 1.00 98.75 113 LEU A C 1
ATOM 876 O O . LEU A 1 113 ? -4.805 -1.768 10.487 1.00 98.75 113 LEU A O 1
ATOM 880 N N . LEU A 1 114 ? -2.950 -0.605 9.968 1.00 98.75 114 LEU A N 1
ATOM 881 C CA . LEU A 1 114 ? -2.654 -0.211 11.349 1.00 98.75 114 LEU A CA 1
ATOM 882 C C . LEU A 1 114 ? -3.756 0.689 11.915 1.00 98.75 114 LEU A C 1
ATOM 884 O O . LEU A 1 114 ? -4.309 0.390 12.971 1.00 98.75 114 LEU A O 1
ATOM 888 N N . THR A 1 115 ? -4.168 1.706 11.158 1.00 98.50 115 THR A N 1
ATOM 889 C CA . THR A 1 115 ? -5.263 2.602 11.558 1.00 98.50 115 THR A CA 1
ATOM 890 C C . THR A 1 115 ? -6.581 1.837 11.716 1.00 98.50 115 THR A C 1
ATOM 892 O O . THR A 1 115 ? -7.320 2.045 12.678 1.00 98.50 115 THR A O 1
ATOM 895 N N . GLN A 1 116 ? -6.879 0.899 10.812 1.00 98.69 116 GLN A N 1
ATOM 896 C CA . GLN A 1 116 ? -8.058 0.039 10.915 1.00 98.69 116 GLN A CA 1
ATOM 897 C C . GLN A 1 116 ? -8.013 -0.832 12.177 1.00 98.69 116 GLN A C 1
ATOM 899 O O . GLN A 1 116 ? -9.046 -1.026 12.825 1.00 98.69 116 GLN A O 1
ATOM 904 N N . LYS A 1 117 ? -6.841 -1.379 12.523 1.00 98.62 117 LYS A N 1
ATOM 905 C CA . LYS A 1 117 ? -6.643 -2.173 13.741 1.00 98.62 117 LYS A CA 1
ATOM 906 C C . LYS A 1 117 ? -6.914 -1.326 14.986 1.00 98.62 117 LYS A C 1
ATOM 908 O O . LYS A 1 117 ? -7.669 -1.766 15.850 1.00 98.62 117 LYS A O 1
ATOM 913 N N . ASP A 1 118 ? -6.374 -0.114 15.039 1.00 98.62 118 ASP A N 1
ATOM 914 C CA . ASP A 1 118 ? -6.533 0.787 16.184 1.00 98.62 118 ASP A CA 1
ATOM 915 C C . ASP A 1 118 ? -7.996 1.232 16.350 1.00 98.62 118 ASP A C 1
ATOM 917 O O . ASP A 1 118 ? -8.556 1.147 17.442 1.00 98.62 118 ASP A O 1
ATOM 921 N N . LEU A 1 119 ? -8.683 1.587 15.257 1.00 98.75 119 LEU A N 1
ATOM 922 C CA . LEU A 1 119 ? -10.115 1.917 15.292 1.00 98.75 119 LEU A CA 1
ATOM 923 C C . LEU A 1 119 ? -10.980 0.746 15.776 1.00 98.75 119 LEU A C 1
ATOM 925 O O . LEU A 1 119 ? -11.941 0.951 16.521 1.00 98.75 119 LEU A O 1
ATOM 929 N N . LYS A 1 120 ? -10.657 -0.491 15.374 1.00 98.62 120 LYS A N 1
ATOM 930 C CA . LYS A 1 120 ? -11.351 -1.689 15.875 1.00 98.62 120 LYS A CA 1
ATOM 931 C C . LYS A 1 120 ? -11.149 -1.866 17.377 1.00 98.62 120 LYS A C 1
ATOM 933 O O . LYS A 1 120 ? -12.102 -2.231 18.066 1.00 98.62 120 LYS A O 1
ATOM 938 N N . GLU A 1 121 ? -9.948 -1.604 17.881 1.00 98.62 121 GLU A N 1
ATOM 939 C CA . GLU A 1 121 ? -9.655 -1.661 19.312 1.00 98.62 121 GLU A CA 1
ATOM 940 C C . GLU A 1 121 ? -10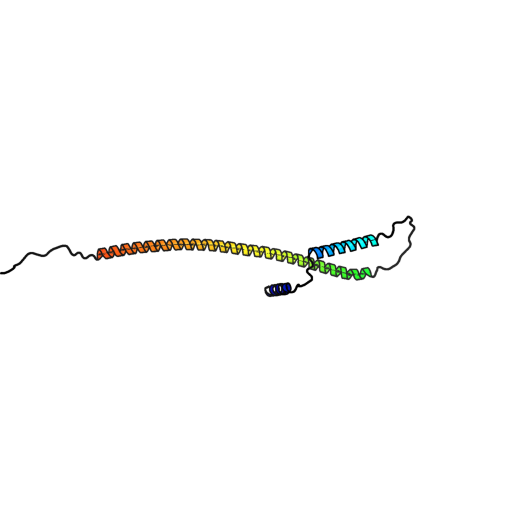.458 -0.604 20.087 1.00 98.62 121 GLU A C 1
ATOM 942 O O . GLU A 1 121 ? -11.126 -0.932 21.071 1.00 98.62 121 GLU A O 1
ATOM 947 N N . GLU A 1 122 ? -10.492 0.635 19.595 1.00 98.62 122 GLU A N 1
ATOM 948 C CA . GLU A 1 122 ? -11.296 1.712 20.185 1.00 98.62 122 GLU A CA 1
ATOM 949 C C . GLU A 1 122 ? -12.798 1.388 20.177 1.00 98.62 122 GLU A C 1
ATOM 951 O O . GLU A 1 122 ? -13.485 1.606 21.176 1.00 98.62 122 GLU A O 1
ATOM 956 N N . CYS A 1 123 ? -13.317 0.766 19.112 1.00 98.62 123 CYS A N 1
ATOM 957 C CA . CYS A 1 123 ? -14.707 0.302 19.074 1.00 98.62 123 CYS A CA 1
ATOM 958 C C . CYS A 1 123 ? -15.010 -0.718 20.180 1.00 98.62 123 CYS A C 1
ATOM 960 O O . CYS A 1 123 ? -16.094 -0.694 20.768 1.00 98.62 123 CYS A O 1
ATOM 962 N N . VAL A 1 124 ? -14.076 -1.631 20.463 1.00 98.69 124 VAL A N 1
ATOM 963 C CA . VAL A 1 124 ? -14.234 -2.616 21.541 1.00 98.69 124 VAL A CA 1
ATOM 964 C C . VAL A 1 124 ? -14.219 -1.922 22.901 1.00 98.69 124 VAL A C 1
ATOM 966 O O . VAL A 1 124 ? -15.121 -2.166 23.701 1.00 98.69 124 VAL A O 1
ATOM 969 N N . LYS A 1 125 ? -13.265 -1.014 23.145 1.00 98.69 125 LYS A N 1
ATOM 970 C CA . LYS A 1 125 ? -13.199 -0.233 24.393 1.00 98.69 125 LYS A CA 1
ATOM 971 C C . LYS A 1 125 ? -14.489 0.544 24.634 1.00 98.69 125 LYS A C 1
ATOM 973 O O . LYS A 1 125 ? -15.051 0.488 25.728 1.00 98.69 125 LYS A O 1
ATOM 978 N N . LEU A 1 126 ? -14.992 1.222 23.603 1.00 98.81 126 LEU A N 1
ATOM 979 C CA . LEU A 1 126 ? -16.212 2.012 23.700 1.00 98.81 126 LEU A CA 1
ATOM 980 C C . LEU A 1 126 ? -17.437 1.127 23.953 1.00 98.81 126 LEU A C 1
ATOM 982 O O . LEU A 1 126 ? -18.263 1.466 24.795 1.00 98.81 126 LEU A O 1
ATOM 986 N N . ARG A 1 127 ? -17.530 -0.041 23.301 1.00 98.75 127 ARG A N 1
ATOM 987 C CA . ARG A 1 127 ? -18.611 -1.011 23.538 1.00 98.75 127 ARG A CA 1
ATOM 988 C C . ARG A 1 127 ? -18.622 -1.512 24.980 1.00 98.75 127 ARG A C 1
ATOM 990 O O . ARG A 1 127 ? -19.684 -1.536 25.595 1.00 98.75 127 ARG A O 1
ATOM 997 N N . THR A 1 128 ? -17.459 -1.865 25.527 1.00 98.75 128 THR A N 1
ATOM 998 C CA . THR A 1 128 ? -17.335 -2.256 26.939 1.00 98.75 128 THR A CA 1
ATOM 999 C C . THR A 1 128 ? -17.763 -1.113 27.853 1.00 98.75 128 THR A C 1
ATOM 1001 O O . THR A 1 128 ? -18.570 -1.311 28.756 1.00 98.75 128 THR A O 1
ATOM 1004 N N . ARG A 1 129 ? -17.311 0.116 27.569 1.00 98.75 129 ARG A N 1
ATOM 1005 C CA . ARG A 1 129 ? -17.680 1.290 28.363 1.00 98.75 129 ARG A CA 1
ATOM 1006 C C . ARG A 1 129 ? -19.185 1.567 28.342 1.00 98.75 129 ARG A C 1
ATOM 1008 O O . ARG A 1 129 ? -19.742 1.911 29.382 1.00 98.75 129 ARG A O 1
ATOM 1015 N N . VAL A 1 130 ? -19.833 1.425 27.186 1.00 98.75 130 VAL A N 1
ATOM 1016 C CA . VAL A 1 130 ? -21.292 1.558 27.052 1.00 98.75 130 VAL A CA 1
ATOM 1017 C C . VAL A 1 130 ? -21.999 0.493 27.885 1.00 98.75 130 VAL A C 1
ATOM 1019 O O . VAL A 1 130 ? -22.862 0.846 28.683 1.00 98.75 130 VAL A O 1
ATOM 1022 N N . PHE A 1 131 ? -21.587 -0.772 27.780 1.00 98.75 131 PHE A N 1
ATOM 1023 C CA . PHE A 1 131 ? -22.165 -1.861 28.570 1.00 98.75 131 PHE A CA 1
ATOM 1024 C C . PHE A 1 131 ? -22.063 -1.603 30.084 1.00 98.75 131 PHE A C 1
ATOM 1026 O O . PHE A 1 131 ? -23.049 -1.751 30.808 1.00 98.75 131 PHE A O 1
ATOM 1033 N N . ASP A 1 132 ? -20.900 -1.156 30.564 1.00 98.75 132 ASP A N 1
ATOM 1034 C CA . ASP A 1 132 ? -20.700 -0.829 31.979 1.00 98.75 132 ASP A CA 1
ATOM 1035 C C . ASP A 1 132 ? -21.609 0.322 32.431 1.00 98.75 132 ASP A C 1
ATOM 1037 O O . ASP A 1 132 ? -22.209 0.264 33.505 1.00 98.75 132 ASP A O 1
ATOM 1041 N N . LEU A 1 133 ? -21.742 1.368 31.608 1.00 98.75 133 LEU A N 1
ATOM 1042 C CA . LEU A 1 133 ? -22.614 2.510 31.894 1.00 98.75 133 LEU A CA 1
ATOM 1043 C C . LEU A 1 133 ? -24.097 2.117 31.900 1.00 98.75 133 LEU A C 1
ATOM 1045 O O . LEU A 1 133 ? -24.846 2.559 32.771 1.00 98.75 133 LEU A O 1
ATOM 1049 N N . GLU A 1 134 ? -24.532 1.269 30.970 1.00 98.56 134 GLU A N 1
ATOM 1050 C CA . GLU A 1 134 ? -25.894 0.728 30.937 1.00 98.56 134 GLU A CA 1
ATOM 1051 C C . GLU A 1 134 ? -26.190 -0.117 32.181 1.00 98.56 134 GLU A C 1
ATOM 1053 O O . GLU A 1 134 ? -27.249 0.028 32.800 1.00 98.56 134 GLU A O 1
ATOM 1058 N N . GLN A 1 135 ? -25.235 -0.951 32.600 1.00 98.62 135 GLN A N 1
ATOM 1059 C CA . GLN A 1 135 ? -25.348 -1.737 33.824 1.00 98.62 135 GLN A CA 1
ATOM 1060 C C . GLN A 1 135 ? -25.453 -0.830 35.061 1.00 98.62 135 GLN A C 1
ATOM 1062 O O . GLN A 1 135 ? -26.349 -1.022 35.888 1.00 98.62 135 GLN A O 1
ATOM 1067 N N . GLN A 1 136 ? -24.592 0.189 35.168 1.00 98.50 136 GLN A N 1
ATOM 1068 C CA . GLN A 1 136 ? -24.635 1.177 36.251 1.00 98.50 136 GLN A CA 1
ATOM 1069 C C . GLN A 1 136 ? -25.985 1.910 36.289 1.00 98.50 136 GLN A C 1
ATOM 1071 O O . GLN A 1 136 ? -26.613 1.989 37.347 1.00 98.50 136 GLN A O 1
ATOM 1076 N N . ASN A 1 137 ? -26.487 2.369 35.139 1.00 98.19 137 ASN A N 1
ATOM 1077 C CA . ASN A 1 137 ? -27.795 3.023 35.033 1.00 98.19 137 ASN A CA 1
ATOM 1078 C C . ASN A 1 137 ? -28.950 2.102 35.439 1.00 98.19 137 ASN A C 1
ATOM 1080 O O . ASN A 1 137 ? -29.886 2.538 36.118 1.00 98.19 137 ASN A O 1
ATOM 1084 N N . ARG A 1 138 ? -28.891 0.817 35.072 1.00 98.25 138 ARG A N 1
ATOM 1085 C CA . ARG A 1 138 ? -29.891 -0.174 35.481 1.00 98.25 138 ARG A CA 1
ATOM 1086 C C . ARG A 1 138 ? -29.914 -0.354 36.998 1.00 98.25 138 ARG A C 1
ATOM 1088 O O . ARG A 1 138 ? -30.995 -0.348 37.585 1.00 98.25 138 ARG A O 1
ATOM 1095 N N . ILE A 1 139 ? -28.748 -0.477 37.637 1.00 98.00 139 ILE A N 1
ATOM 1096 C CA . ILE A 1 139 ? -28.636 -0.607 39.100 1.00 98.00 139 ILE A CA 1
ATOM 1097 C C . ILE A 1 139 ? -29.206 0.638 39.788 1.00 98.00 139 ILE A C 1
ATOM 1099 O O . ILE A 1 139 ? -30.059 0.516 40.668 1.00 98.00 139 ILE A O 1
ATOM 1103 N N . LEU A 1 140 ? -28.799 1.833 39.349 1.00 98.06 140 LEU A N 1
ATOM 1104 C CA . LEU A 1 140 ? -29.304 3.097 39.891 1.00 98.06 140 LEU A CA 1
ATOM 1105 C C . LEU A 1 140 ? -30.826 3.215 39.754 1.00 98.06 140 LEU A C 1
ATOM 1107 O O . LEU A 1 140 ? -31.499 3.602 40.707 1.00 98.06 140 LEU A O 1
ATOM 1111 N N . SER A 1 141 ? -31.379 2.817 38.607 1.00 97.25 141 SER A N 1
ATOM 1112 C CA . SER A 1 141 ? -32.827 2.824 38.368 1.00 97.25 141 SER A CA 1
ATOM 1113 C C . SER A 1 141 ? -33.580 1.913 39.343 1.00 97.25 141 SER A C 1
ATOM 1115 O O . SER A 1 141 ? -34.640 2.290 39.845 1.00 97.25 141 SER A O 1
ATOM 1117 N N . VAL A 1 142 ? -33.032 0.732 39.654 1.00 96.88 142 VAL A N 1
ATOM 1118 C CA . VAL A 1 142 ? -33.610 -0.188 40.649 1.00 96.88 142 VAL A CA 1
ATOM 1119 C C . VAL A 1 142 ? -33.547 0.412 42.053 1.00 96.88 142 VAL A C 1
ATOM 1121 O O . VAL A 1 142 ? -34.563 0.419 42.748 1.00 96.88 142 VAL A O 1
ATOM 1124 N N . LEU A 1 143 ? -32.396 0.957 42.459 1.00 96.44 143 LEU A N 1
ATOM 1125 C CA . LEU A 1 143 ? -32.230 1.599 43.770 1.00 96.44 143 LEU A CA 1
ATOM 1126 C C . LEU A 1 143 ? -33.183 2.788 43.944 1.00 96.44 143 LEU A C 1
ATOM 1128 O O . LEU A 1 143 ? -33.793 2.955 45.002 1.00 96.44 143 LEU A O 1
ATOM 1132 N N . PHE A 1 144 ? -33.361 3.591 42.894 1.00 95.69 144 PHE A N 1
ATOM 1133 C CA . PHE A 1 144 ? -34.298 4.709 42.900 1.00 95.69 144 PHE A CA 1
ATOM 1134 C C . PHE A 1 144 ? -35.747 4.230 43.030 1.00 95.69 144 PHE A C 1
ATOM 1136 O O . PHE A 1 144 ? -36.477 4.716 43.892 1.00 95.69 144 PHE A O 1
ATOM 1143 N N . GLN A 1 145 ? -36.159 3.226 42.248 1.00 94.31 145 GLN A N 1
ATOM 1144 C CA . GLN A 1 145 ? -37.499 2.643 42.364 1.00 94.31 145 GLN A CA 1
ATOM 1145 C C . GLN A 1 145 ? -37.759 2.041 43.747 1.00 94.31 145 GLN A C 1
ATOM 1147 O O . GLN A 1 145 ? -38.862 2.193 44.267 1.00 94.31 145 GLN A O 1
ATOM 1152 N N . GLN A 1 146 ? -36.774 1.373 44.354 1.00 92.44 146 GLN A N 1
ATOM 1153 C CA . GLN A 1 146 ? -36.885 0.864 45.724 1.00 92.44 146 GLN A CA 1
ATOM 1154 C C . GLN A 1 146 ? -37.103 2.008 46.717 1.00 92.44 146 GLN A C 1
ATOM 1156 O O . GLN A 1 146 ? -38.049 1.956 47.499 1.00 92.44 146 GLN A O 1
ATOM 1161 N N . ARG A 1 147 ? -36.296 3.076 46.640 1.00 91.94 147 ARG A N 1
ATOM 1162 C CA . ARG A 1 147 ? -36.437 4.249 47.514 1.00 91.94 147 ARG A CA 1
ATOM 1163 C C . ARG A 1 147 ? -37.805 4.919 47.365 1.00 91.94 147 ARG A C 1
ATOM 1165 O O . ARG A 1 147 ? -38.429 5.241 48.373 1.00 91.94 147 ARG A O 1
ATOM 1172 N N . VAL A 1 148 ? -38.286 5.102 46.135 1.00 88.25 148 VAL A N 1
ATOM 1173 C CA . VAL A 1 148 ? -39.610 5.691 45.876 1.00 88.25 148 VAL A CA 1
ATOM 1174 C C . VAL A 1 148 ? -40.715 4.801 46.447 1.00 88.25 148 VAL A C 1
ATOM 1176 O O . VAL A 1 148 ? -41.550 5.293 47.197 1.00 88.25 148 VAL A O 1
ATOM 1179 N N . LYS A 1 149 ? -40.682 3.487 46.186 1.00 81.88 149 LYS A N 1
ATOM 1180 C CA . LYS A 1 149 ? -41.680 2.535 46.710 1.00 81.88 149 LYS A CA 1
ATOM 1181 C C . LYS A 1 149 ? -41.709 2.499 48.240 1.00 81.88 149 LYS A C 1
ATOM 1183 O O . LYS A 1 149 ? -42.791 2.487 48.819 1.00 81.88 149 LYS A O 1
ATOM 1188 N N . MET A 1 150 ? -40.544 2.527 48.892 1.00 73.19 150 MET A N 1
ATOM 1189 C CA . MET A 1 150 ? -40.437 2.589 50.355 1.00 73.19 150 MET A CA 1
ATOM 1190 C C . MET A 1 150 ? -40.970 3.911 50.925 1.00 73.19 150 MET A C 1
ATOM 1192 O O . MET A 1 150 ? -41.580 3.902 51.987 1.00 73.19 150 MET A O 1
ATOM 1196 N N . SER A 1 151 ? -40.801 5.030 50.212 1.00 66.75 151 SER A N 1
ATOM 1197 C CA . SER A 1 151 ? -41.366 6.330 50.601 1.00 66.75 151 SER A CA 1
ATOM 1198 C C . SER A 1 151 ? -42.887 6.414 50.422 1.00 66.75 151 SER A C 1
ATOM 1200 O O . SER A 1 151 ? -43.513 7.277 51.031 1.00 66.75 151 SER A O 1
ATOM 1202 N N . THR A 1 152 ? -43.482 5.561 49.583 1.00 59.50 152 THR A N 1
ATOM 1203 C CA . THR A 1 152 ? -44.932 5.525 49.324 1.00 59.50 152 THR A CA 1
ATOM 1204 C C . THR A 1 152 ? -45.690 4.493 50.162 1.00 59.50 152 THR A C 1
ATOM 1206 O O . THR A 1 152 ? -46.901 4.377 49.999 1.00 59.50 152 THR A O 1
ATOM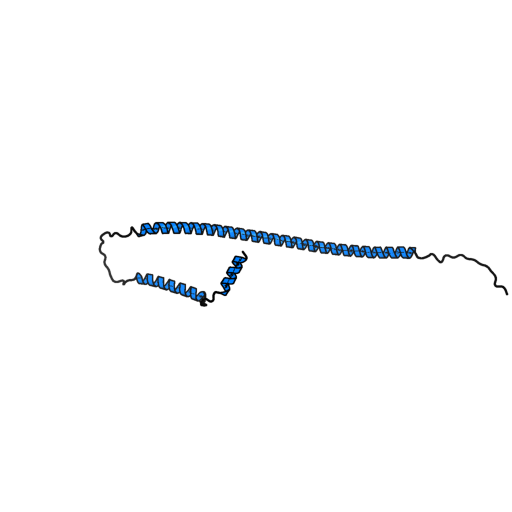 1209 N N . VAL A 1 153 ? -45.023 3.736 51.046 1.00 49.53 153 VAL A N 1
ATOM 1210 C CA . VAL A 1 153 ? -45.728 2.873 52.007 1.00 49.53 153 VAL A CA 1
ATOM 1211 C C . VAL A 1 153 ? -46.475 3.785 52.987 1.00 49.53 153 VAL A C 1
ATOM 1213 O O . VAL A 1 153 ? -45.821 4.529 53.723 1.00 49.53 153 VAL A O 1
ATOM 1216 N N . PRO A 1 154 ? -47.821 3.778 53.014 1.00 48.09 154 PRO A N 1
ATOM 1217 C CA . PRO A 1 154 ? -48.554 4.592 53.961 1.00 48.09 154 PRO A CA 1
ATOM 1218 C C . PRO A 1 154 ? -48.274 4.054 55.364 1.00 48.09 154 PRO A C 1
ATOM 1220 O O . PRO A 1 154 ? -48.462 2.870 55.649 1.00 48.09 154 PRO A O 1
ATOM 1223 N N . VAL A 1 155 ? -47.833 4.945 56.250 1.00 48.72 155 VAL A N 1
ATOM 1224 C CA . VAL A 1 155 ? -47.919 4.755 57.698 1.00 48.72 155 VAL A CA 1
ATOM 1225 C C . VAL A 1 155 ? -49.406 4.597 58.020 1.00 48.72 155 VAL A C 1
ATOM 1227 O O . VAL A 1 155 ? -50.139 5.562 58.192 1.00 48.72 155 VAL A O 1
ATOM 1230 N N . SER A 1 156 ? -49.900 3.367 58.002 1.00 49.38 156 SER A N 1
ATOM 1231 C CA . SER A 1 156 ? -51.259 3.015 58.404 1.00 49.38 156 SER A CA 1
ATOM 1232 C C . SER A 1 156 ? -51.177 1.826 59.339 1.00 49.38 156 SER A C 1
ATOM 1234 O O . SER A 1 156 ? -51.587 0.730 58.990 1.00 49.38 156 SER A O 1
ATOM 1236 N N . GLN A 1 157 ? -50.565 2.052 60.502 1.00 47.78 157 GLN A N 1
ATOM 1237 C CA . GLN A 1 157 ? -50.823 1.330 61.751 1.00 47.78 157 GLN A CA 1
ATOM 1238 C C . GLN A 1 157 ? -49.969 1.942 62.872 1.00 47.78 157 GLN A C 1
ATOM 1240 O O . GLN A 1 157 ? -49.014 1.355 63.364 1.00 47.78 157 GLN A O 1
ATOM 1245 N N . VAL A 1 158 ? -50.313 3.162 63.281 1.00 42.69 158 VAL A N 1
ATOM 1246 C CA . VAL A 1 158 ? -50.007 3.644 64.633 1.00 42.69 158 VAL A CA 1
ATOM 1247 C C . VAL A 1 158 ? -51.326 4.164 65.183 1.00 42.69 158 VAL A C 1
ATOM 1249 O O . VAL A 1 158 ? -51.971 5.003 64.562 1.00 42.69 158 VAL A O 1
ATOM 1252 N N . GLY A 1 159 ? -51.786 3.522 66.255 1.00 53.03 159 GLY A N 1
ATOM 1253 C CA . GLY A 1 159 ? -53.164 3.585 66.725 1.00 53.03 159 GLY A CA 1
ATOM 1254 C C . GLY A 1 159 ? -53.604 4.931 67.286 1.00 53.03 159 GLY A C 1
ATOM 1255 O O . GLY A 1 159 ? -52.789 5.811 67.538 1.00 53.03 159 GLY A O 1
ATOM 1256 N N . THR A 1 160 ? -54.918 5.044 67.489 1.00 47.47 160 THR A N 1
ATOM 1257 C CA . THR A 1 160 ? -55.621 5.705 68.609 1.00 47.47 160 THR A CA 1
ATOM 1258 C C . THR A 1 160 ? -57.080 5.937 68.206 1.00 47.47 160 THR A C 1
ATOM 1260 O O . THR A 1 160 ? -57.379 6.818 67.416 1.00 47.47 160 THR A O 1
ATOM 1263 N N . HIS A 1 161 ? -57.990 5.117 68.728 1.00 40.44 161 HIS A N 1
ATOM 1264 C CA . HIS A 1 161 ? -59.401 5.437 68.998 1.00 40.44 161 HIS A CA 1
ATOM 1265 C C . HIS A 1 161 ? -59.956 4.173 69.669 1.00 40.44 161 HIS A C 1
ATOM 1267 O O . HIS A 1 161 ? -59.920 3.102 69.081 1.00 40.44 161 HIS A O 1
ATOM 1273 N N . GLY A 1 162 ? -60.303 4.154 70.949 1.00 43.56 162 GLY A N 1
ATOM 1274 C CA . GLY A 1 162 ? -61.145 5.118 71.640 1.00 43.56 162 GLY A CA 1
ATOM 1275 C C . GLY A 1 162 ? -62.372 4.329 72.092 1.00 43.56 162 GLY A C 1
ATOM 1276 O O . GLY A 1 162 ? -63.176 3.910 71.272 1.00 43.56 162 GLY A O 1
ATOM 1277 N N . THR A 1 163 ? -62.408 4.041 73.387 1.00 55.25 163 THR A N 1
ATOM 1278 C CA . THR A 1 163 ? -63.508 3.472 74.177 1.00 55.25 163 THR A CA 1
ATOM 1279 C C . THR A 1 163 ? -64.867 4.149 73.942 1.00 55.25 163 THR A C 1
ATOM 1281 O O . THR A 1 163 ? -64.879 5.315 73.560 1.00 55.25 163 THR A O 1
ATOM 1284 N N . MET A 1 164 ? -65.945 3.444 74.349 1.00 55.69 164 MET A N 1
ATOM 1285 C CA . MET A 1 164 ? -67.355 3.885 74.520 1.00 55.69 164 MET A CA 1
ATOM 1286 C C . MET A 1 164 ? -68.187 3.836 73.213 1.00 55.69 164 MET A C 1
ATOM 1288 O O . MET A 1 164 ? -67.700 4.241 72.171 1.00 55.69 164 MET A O 1
ATOM 1292 N N . ASP A 1 165 ? -69.417 3.317 73.121 1.00 45.25 165 ASP A N 1
ATOM 1293 C CA . ASP A 1 165 ? -70.475 3.077 74.108 1.00 45.25 165 ASP A CA 1
ATOM 1294 C C . ASP A 1 165 ? -71.565 2.116 73.564 1.00 45.25 165 ASP A C 1
ATOM 1296 O O . ASP A 1 165 ? -71.738 1.973 72.356 1.00 45.25 165 ASP A O 1
ATOM 1300 N N . ALA A 1 166 ? -72.322 1.540 74.508 1.00 52.56 166 ALA A N 1
ATOM 1301 C CA . ALA A 1 166 ? -73.742 1.149 74.465 1.00 52.56 166 ALA A CA 1
ATOM 1302 C C . ALA A 1 166 ? -74.286 0.256 73.324 1.00 52.56 166 ALA A C 1
ATOM 1304 O O . ALA A 1 166 ? -74.602 0.726 72.234 1.00 52.56 166 ALA A O 1
ATOM 1305 N N . ASN A 1 167 ? -74.609 -1.004 73.660 1.00 47.12 167 ASN A N 1
ATOM 1306 C CA . ASN A 1 167 ? -75.699 -1.726 72.998 1.00 47.12 167 ASN A CA 1
ATOM 1307 C C . ASN A 1 167 ? -76.879 -1.856 73.971 1.00 47.12 167 ASN A C 1
ATOM 1309 O O . ASN A 1 167 ? -76.767 -2.461 75.040 1.00 47.12 167 ASN A O 1
ATOM 1313 N N . MET A 1 168 ? -77.964 -1.187 73.594 1.00 53.91 168 MET A N 1
ATOM 1314 C CA . MET A 1 168 ? -79.245 -1.102 74.284 1.00 53.91 168 MET A CA 1
ATOM 1315 C C . MET A 1 168 ? -80.055 -2.386 74.041 1.00 53.91 168 MET A C 1
ATOM 1317 O O . MET A 1 168 ? -79.803 -3.106 73.076 1.00 53.91 168 MET A O 1
ATOM 1321 N N . HIS A 1 169 ? -80.971 -2.663 74.968 1.00 49.84 169 HIS A N 1
ATOM 1322 C CA . HIS A 1 169 ? -81.924 -3.776 74.938 1.00 49.84 169 HIS A CA 1
ATOM 1323 C C . HIS A 1 169 ? -82.856 -3.722 73.723 1.00 49.84 169 HIS A C 1
ATOM 1325 O O . HIS A 1 169 ? -83.187 -2.590 73.300 1.00 49.84 169 HIS A O 1
#

Radius of gyration: 51.8 Å; chains: 1; bounding box: 137×38×135 Å